Protein AF-A0A2E7HSQ4-F1 (afdb_monomer_lite)

Foldseek 3Di:
DAEAQADDPVNDDDDDPPDPVCVVQVLQPQDGRYYPVLCVVVVPCCVDPVVVPDPPDDDYPHNPSPD

Sequence (67 aa):
MNPGGIKTAMTRMPPIEDIDMDLLLRQNPLTPFVEPEAVAGLIAYLASDEGRHINGEHVRIDGAALA

pLDDT: mean 92.51, std 5.19, range [78.25, 98.62]

Secondary structure (DSSP, 8-state):
-EE-SB-SGGG-PPP-TT--HHHHHTT-SS--SB-THHHHHHHHHHHSGGGTT--S---EESTTTT-

Radius of gyration: 14.61 Å; chains: 1; bounding box: 33×23×40 Å

Structure (mmCIF, N/CA/C/O backbone):
data_AF-A0A2E7HSQ4-F1
#
_entry.id   AF-A0A2E7HSQ4-F1
#
loop_
_atom_site.group_PDB
_atom_site.id
_atom_site.type_symbol
_atom_site.label_atom_id
_atom_site.label_alt_id
_atom_site.label_comp_id
_atom_site.label_asym_id
_atom_site.label_entity_id
_atom_site.label_seq_id
_atom_site.pdbx_PDB_ins_code
_atom_site.Cartn_x
_atom_site.Cartn_y
_atom_site.Cartn_z
_atom_site.occupancy
_atom_site.B_iso_or_equiv
_atom_site.auth_seq_id
_atom_site.auth_comp_id
_atom_site.auth_asym_id
_atom_site.auth_atom_id
_atom_site.pdbx_PDB_model_num
ATOM 1 N N . MET A 1 1 ? 2.623 0.652 8.762 1.00 91.25 1 MET A N 1
ATOM 2 C CA . MET A 1 1 ? 2.228 -0.086 7.544 1.00 91.25 1 MET A CA 1
ATOM 3 C C . MET A 1 1 ? 3.406 -0.062 6.595 1.00 91.25 1 MET A C 1
ATOM 5 O O . MET A 1 1 ? 4.002 0.996 6.435 1.00 91.25 1 MET A O 1
ATOM 9 N N . ASN A 1 2 ? 3.751 -1.219 6.033 1.00 95.94 2 ASN A N 1
ATOM 10 C CA . ASN A 1 2 ? 4.956 -1.415 5.231 1.00 95.94 2 ASN A CA 1
ATOM 11 C C . ASN A 1 2 ? 4.537 -1.865 3.820 1.00 95.94 2 ASN A C 1
ATOM 13 O O . ASN A 1 2 ? 4.199 -3.043 3.650 1.00 95.94 2 ASN A O 1
ATOM 17 N N . PRO A 1 3 ? 4.478 -0.944 2.842 1.00 94.62 3 PRO A N 1
ATOM 18 C CA . PRO A 1 3 ? 4.129 -1.273 1.468 1.00 94.62 3 PRO A CA 1
ATOM 19 C C . PRO A 1 3 ? 5.325 -1.866 0.711 1.00 94.62 3 PRO A C 1
ATOM 21 O O . PRO A 1 3 ? 6.478 -1.565 1.020 1.00 94.62 3 PRO A O 1
ATOM 24 N N . GLY A 1 4 ? 5.031 -2.692 -0.293 1.00 93.06 4 GLY A N 1
ATOM 25 C CA . GLY A 1 4 ? 6.009 -3.202 -1.263 1.00 93.06 4 GLY A CA 1
ATOM 26 C C . GLY A 1 4 ? 6.089 -2.318 -2.505 1.00 93.06 4 GLY A C 1
ATOM 27 O O . GLY A 1 4 ? 5.981 -1.094 -2.414 1.00 93.06 4 GLY A O 1
ATOM 28 N N . GLY A 1 5 ? 6.252 -2.927 -3.682 1.00 93.25 5 GLY A N 1
ATOM 29 C CA . GLY A 1 5 ? 6.262 -2.207 -4.955 1.00 93.25 5 GLY A CA 1
ATOM 30 C C . GLY A 1 5 ? 4.941 -1.485 -5.246 1.00 93.25 5 GLY A C 1
ATOM 31 O O . GLY A 1 5 ? 4.007 -2.088 -5.769 1.00 93.25 5 GLY A O 1
ATOM 32 N N . ILE A 1 6 ? 4.862 -0.183 -4.951 1.00 94.56 6 ILE A N 1
ATOM 33 C CA . ILE A 1 6 ? 3.715 0.677 -5.289 1.00 94.56 6 ILE A CA 1
ATOM 34 C C . ILE A 1 6 ? 4.142 1.715 -6.318 1.00 94.56 6 ILE A C 1
ATOM 36 O O . ILE A 1 6 ? 5.106 2.447 -6.100 1.00 94.56 6 ILE A O 1
ATOM 40 N N . LYS A 1 7 ? 3.391 1.834 -7.411 1.00 94.69 7 LYS A N 1
ATOM 41 C CA . LYS A 1 7 ? 3.640 2.800 -8.481 1.00 94.69 7 LYS A CA 1
ATOM 42 C C . LYS A 1 7 ? 3.360 4.218 -8.000 1.00 94.69 7 LYS A C 1
ATOM 44 O O . LYS A 1 7 ? 2.233 4.700 -7.982 1.00 94.69 7 LYS A O 1
ATOM 49 N N . THR A 1 8 ? 4.426 4.905 -7.624 1.00 94.56 8 THR A N 1
ATOM 50 C CA . THR A 1 8 ? 4.405 6.313 -7.228 1.00 94.56 8 THR A CA 1
ATOM 51 C C . THR A 1 8 ? 5.517 7.064 -7.952 1.00 94.56 8 THR A C 1
ATOM 53 O O . THR A 1 8 ? 6.330 6.478 -8.669 1.00 94.56 8 THR A O 1
ATOM 56 N N . ALA A 1 9 ? 5.605 8.378 -7.740 1.00 95.31 9 ALA A N 1
ATOM 57 C CA . ALA A 1 9 ? 6.759 9.141 -8.207 1.00 95.31 9 ALA A CA 1
ATOM 58 C C . ALA A 1 9 ? 8.088 8.625 -7.613 1.00 95.31 9 ALA A C 1
ATOM 60 O O . ALA A 1 9 ? 9.112 8.726 -8.280 1.00 95.31 9 ALA A O 1
ATOM 61 N N . MET A 1 10 ? 8.075 8.035 -6.407 1.00 93.88 10 MET A N 1
ATOM 62 C CA . MET A 1 10 ? 9.281 7.514 -5.743 1.00 93.88 10 MET A CA 1
ATOM 63 C C . MET A 1 10 ? 9.835 6.250 -6.406 1.00 93.88 10 MET A C 1
ATOM 65 O O . MET A 1 10 ? 11.031 5.997 -6.337 1.00 93.88 10 MET A O 1
ATOM 69 N N . THR A 1 11 ? 8.979 5.455 -7.050 1.00 90.00 11 THR A N 1
ATOM 70 C CA . THR A 1 11 ? 9.365 4.198 -7.711 1.00 90.00 11 THR A CA 1
ATOM 71 C C . THR A 1 11 ? 9.560 4.354 -9.215 1.00 90.00 11 THR A C 1
ATOM 73 O O . THR A 1 11 ? 9.753 3.366 -9.922 1.00 90.00 11 THR A O 1
ATOM 76 N N . ARG A 1 12 ? 9.458 5.580 -9.740 1.00 89.31 12 ARG A N 1
ATOM 77 C CA . ARG A 1 12 ? 9.691 5.845 -11.157 1.00 89.31 12 ARG A CA 1
ATOM 78 C C . ARG A 1 12 ? 11.182 5.699 -11.439 1.00 89.31 12 ARG A C 1
ATOM 80 O O . ARG A 1 12 ? 11.982 6.513 -10.988 1.00 89.31 12 ARG A O 1
ATOM 87 N N . MET A 1 13 ? 11.537 4.679 -12.209 1.00 82.31 13 MET A N 1
ATOM 88 C CA . MET A 1 13 ? 12.919 4.466 -12.622 1.00 82.31 13 MET A CA 1
ATOM 89 C C . MET A 1 13 ? 13.248 5.343 -13.838 1.00 82.31 13 MET A C 1
ATOM 91 O O . MET A 1 13 ? 12.396 5.501 -14.721 1.00 82.31 13 MET A O 1
ATOM 95 N N . PRO A 1 14 ? 14.457 5.929 -13.907 1.00 85.44 14 PRO A N 1
ATOM 96 C CA . PRO A 1 14 ? 14.962 6.471 -15.162 1.00 85.44 14 PRO A CA 1
ATOM 97 C C . PRO A 1 14 ? 15.111 5.334 -16.189 1.00 85.44 14 PRO A C 1
ATOM 99 O O . PRO A 1 14 ? 15.171 4.167 -15.798 1.00 85.44 14 PRO A O 1
ATOM 102 N N . PRO A 1 15 ? 15.174 5.636 -17.494 1.00 85.94 15 PRO A N 1
ATOM 103 C CA . PRO A 1 15 ? 15.513 4.622 -18.483 1.00 85.94 15 PRO A CA 1
ATOM 104 C C . PRO A 1 15 ? 16.912 4.061 -18.187 1.00 85.94 15 PRO A C 1
ATOM 106 O O . PRO A 1 15 ? 17.871 4.819 -18.040 1.00 85.94 15 PRO A O 1
ATOM 109 N N . ILE A 1 16 ? 16.999 2.737 -18.074 1.00 86.56 16 ILE A N 1
ATOM 110 C CA . ILE A 1 16 ? 18.237 1.981 -17.874 1.00 86.56 16 ILE A CA 1
ATOM 111 C C . ILE A 1 16 ? 18.390 1.062 -19.085 1.00 86.56 16 ILE A C 1
ATOM 113 O O . ILE A 1 16 ? 17.448 0.355 -19.446 1.00 86.56 16 ILE A O 1
ATOM 117 N N . GLU A 1 17 ? 19.553 1.110 -19.725 1.00 91.62 17 GLU A N 1
ATOM 118 C CA . GLU A 1 17 ? 19.894 0.224 -20.838 1.00 91.62 17 GLU A CA 1
ATOM 119 C C . GLU A 1 17 ? 20.165 -1.191 -20.307 1.00 91.62 17 GLU A C 1
ATOM 121 O O . GLU A 1 17 ? 20.736 -1.347 -19.228 1.00 91.62 17 GLU A O 1
ATOM 126 N N . ASP A 1 18 ? 19.703 -2.210 -21.035 1.00 90.56 18 ASP A N 1
ATOM 127 C CA . ASP A 1 18 ? 19.889 -3.629 -20.699 1.00 90.56 18 ASP A CA 1
ATOM 128 C C . ASP A 1 18 ? 19.418 -4.043 -19.287 1.00 90.56 18 ASP A C 1
ATOM 130 O O . ASP A 1 18 ? 20.039 -4.874 -18.620 1.00 90.56 18 ASP A O 1
ATOM 134 N N . ILE A 1 19 ? 18.305 -3.475 -18.803 1.00 88.50 19 ILE A N 1
ATOM 135 C CA . ILE A 1 19 ? 17.766 -3.826 -17.483 1.00 88.50 19 ILE A CA 1
ATOM 136 C C . ILE A 1 19 ? 17.236 -5.272 -17.445 1.00 88.50 19 ILE A C 1
ATOM 138 O O . ILE A 1 19 ? 16.390 -5.672 -18.247 1.00 88.50 19 ILE A O 1
ATOM 142 N N . ASP A 1 20 ? 17.693 -6.047 -16.460 1.00 89.94 20 ASP A N 1
ATOM 143 C CA . ASP A 1 20 ? 17.148 -7.374 -16.165 1.00 89.94 20 ASP A CA 1
ATOM 144 C C . ASP A 1 20 ? 15.872 -7.230 -15.322 1.00 89.94 20 ASP A C 1
ATOM 146 O O . ASP A 1 20 ? 15.902 -7.102 -14.091 1.00 89.94 20 ASP A O 1
ATOM 150 N N . MET A 1 21 ? 14.730 -7.198 -16.011 1.00 83.31 21 MET A N 1
ATOM 151 C CA . MET A 1 21 ? 13.420 -7.050 -15.375 1.00 83.31 21 MET A CA 1
ATOM 152 C C . MET A 1 21 ? 13.041 -8.254 -14.513 1.00 83.31 21 MET A C 1
ATOM 154 O O . MET A 1 21 ? 12.314 -8.077 -13.535 1.00 83.31 21 MET A O 1
ATOM 158 N N . ASP A 1 22 ? 13.542 -9.448 -14.826 1.00 86.50 22 ASP A N 1
ATOM 159 C CA . ASP A 1 22 ? 13.237 -10.653 -14.057 1.00 86.50 22 ASP A CA 1
ATOM 160 C C . ASP A 1 22 ? 13.950 -10.604 -12.706 1.00 86.50 22 ASP A C 1
ATOM 162 O O . ASP A 1 22 ? 13.334 -10.852 -11.665 1.00 86.50 22 ASP A O 1
ATOM 166 N N . LEU A 1 23 ? 15.222 -10.193 -12.691 1.00 86.56 23 LEU A N 1
ATOM 167 C CA . LEU A 1 23 ? 15.961 -9.953 -11.454 1.00 86.56 23 LEU A CA 1
ATOM 168 C C . LEU A 1 23 ? 15.330 -8.825 -10.626 1.00 86.56 23 LEU A C 1
ATOM 170 O O . LEU A 1 23 ? 15.194 -8.960 -9.406 1.00 86.56 23 LEU A O 1
ATOM 174 N N . LEU A 1 24 ? 14.931 -7.731 -11.279 1.00 84.56 24 LEU A N 1
ATOM 175 C CA . LEU A 1 24 ? 14.320 -6.576 -10.624 1.00 84.56 24 LEU A CA 1
ATOM 176 C C . LEU A 1 24 ? 12.981 -6.933 -9.965 1.00 84.56 24 LEU A C 1
ATOM 178 O O . LEU A 1 24 ? 12.731 -6.589 -8.808 1.00 84.56 24 LEU A O 1
ATOM 182 N N . LEU A 1 25 ? 12.116 -7.641 -10.688 1.00 82.06 25 LEU A N 1
ATOM 183 C CA . LEU A 1 25 ? 10.781 -7.985 -10.208 1.00 82.06 25 LEU A CA 1
ATOM 184 C C . LEU A 1 25 ? 10.783 -9.177 -9.249 1.00 82.06 25 LEU A C 1
ATOM 186 O O . LEU A 1 25 ? 9.811 -9.341 -8.514 1.00 82.06 25 LEU A O 1
ATOM 190 N N . ARG A 1 26 ? 11.886 -9.935 -9.149 1.00 84.81 26 ARG A N 1
ATOM 191 C CA . ARG A 1 26 ? 12.039 -11.057 -8.206 1.00 84.81 26 ARG A CA 1
ATOM 192 C C . ARG A 1 26 ? 11.759 -10.687 -6.748 1.00 84.81 26 ARG A C 1
ATOM 194 O O . ARG A 1 26 ? 11.395 -11.553 -5.960 1.00 84.81 26 ARG A O 1
ATOM 201 N N . GLN A 1 27 ? 11.932 -9.418 -6.381 1.00 81.62 27 GLN A N 1
ATOM 202 C CA . GLN A 1 27 ? 11.631 -8.914 -5.037 1.00 81.62 27 GLN A CA 1
ATOM 203 C C . GLN A 1 27 ? 10.124 -8.820 -4.731 1.00 81.62 27 GLN A C 1
ATOM 205 O O . GLN A 1 27 ? 9.768 -8.550 -3.591 1.00 81.62 27 GLN A O 1
ATOM 210 N N . ASN A 1 28 ? 9.239 -9.050 -5.707 1.00 86.38 28 ASN A N 1
ATOM 211 C CA . ASN A 1 28 ? 7.785 -9.023 -5.525 1.00 86.38 28 ASN A CA 1
ATOM 212 C C . ASN A 1 28 ? 7.192 -10.368 -5.992 1.00 86.38 28 ASN A C 1
ATOM 214 O O . ASN A 1 28 ? 6.730 -10.488 -7.127 1.00 86.38 28 ASN A O 1
ATOM 218 N N . PRO A 1 29 ? 7.257 -11.416 -5.151 1.00 84.69 29 PRO A N 1
ATOM 219 C CA . PRO A 1 29 ? 7.013 -12.793 -5.582 1.00 84.69 29 PRO A CA 1
ATOM 220 C C . PRO A 1 29 ? 5.558 -13.100 -5.957 1.00 84.69 29 PRO A C 1
ATOM 222 O O . PRO A 1 29 ? 5.328 -13.994 -6.768 1.00 84.69 29 PRO A O 1
ATO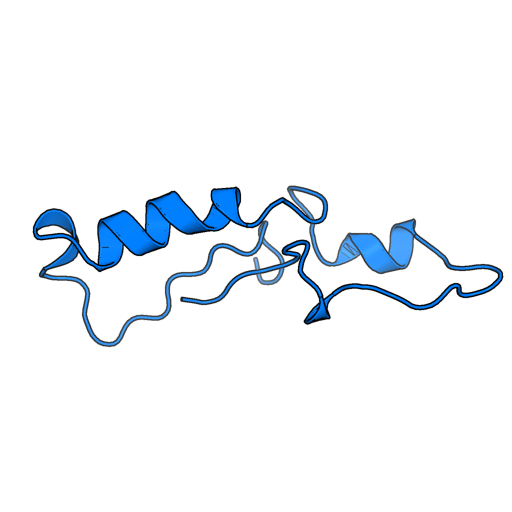M 225 N N . LEU A 1 30 ? 4.574 -12.399 -5.382 1.00 90.38 30 LEU A N 1
ATOM 226 C CA . LEU A 1 30 ? 3.157 -12.673 -5.660 1.00 90.38 30 LEU A CA 1
ATOM 227 C C . LEU A 1 30 ? 2.551 -11.757 -6.721 1.00 90.38 30 LEU A C 1
ATOM 229 O O . LEU A 1 30 ? 1.660 -12.173 -7.460 1.00 90.38 30 LEU A O 1
ATOM 233 N N . THR A 1 31 ? 2.995 -10.506 -6.785 1.00 89.56 31 THR A N 1
ATOM 234 C CA . THR A 1 31 ? 2.430 -9.490 -7.679 1.00 89.56 31 THR A CA 1
ATOM 235 C C . THR A 1 31 ? 3.527 -8.549 -8.158 1.00 89.56 31 THR A C 1
ATOM 237 O O . THR A 1 31 ? 4.418 -8.248 -7.372 1.00 89.56 31 THR A O 1
ATOM 240 N N . PRO A 1 32 ? 3.456 -7.999 -9.385 1.00 89.19 32 PRO A N 1
ATOM 241 C CA . PRO A 1 32 ? 4.331 -6.900 -9.789 1.00 89.19 32 PRO A CA 1
ATOM 242 C C . PRO A 1 32 ? 4.032 -5.635 -8.966 1.00 89.19 32 PRO A C 1
ATOM 244 O O . PRO A 1 32 ? 3.194 -5.645 -8.063 1.00 89.19 32 PRO A O 1
ATOM 247 N N . PHE A 1 33 ? 4.675 -4.516 -9.308 1.00 92.12 33 PHE A N 1
ATOM 248 C CA . PHE A 1 33 ? 4.325 -3.237 -8.694 1.00 92.12 33 PHE A CA 1
ATOM 249 C C . PHE A 1 33 ? 2.859 -2.895 -8.998 1.00 92.12 33 PHE A C 1
ATOM 251 O O . PHE A 1 33 ? 2.418 -2.991 -10.148 1.00 92.12 33 PHE A O 1
ATOM 258 N N . VAL A 1 34 ? 2.117 -2.469 -7.980 1.00 93.88 34 VAL A N 1
ATOM 259 C CA . VAL A 1 34 ? 0.671 -2.199 -8.052 1.00 93.88 34 VAL A CA 1
ATOM 260 C C . VAL A 1 34 ? 0.361 -0.713 -7.889 1.00 93.88 34 VAL A C 1
ATOM 262 O O . VAL A 1 34 ? 1.213 0.071 -7.474 1.00 93.88 34 VAL A O 1
ATOM 265 N N . GLU A 1 35 ? -0.852 -0.306 -8.258 1.00 96.69 35 GLU A N 1
ATOM 266 C CA . GLU A 1 35 ? -1.310 1.078 -8.088 1.00 96.69 35 GLU A CA 1
ATOM 267 C C . GLU A 1 35 ? -1.560 1.415 -6.598 1.00 96.69 35 GLU A C 1
ATOM 269 O O . GLU A 1 35 ? -1.758 0.500 -5.787 1.00 96.69 35 GLU A O 1
ATOM 274 N N . PRO A 1 36 ? -1.561 2.705 -6.203 1.00 97.00 36 PRO A N 1
ATOM 275 C CA . PRO A 1 36 ? -1.772 3.132 -4.813 1.00 97.00 36 PRO A CA 1
ATOM 276 C C . PRO A 1 36 ? -3.052 2.598 -4.151 1.00 97.00 36 PRO A C 1
ATOM 278 O O . PRO A 1 36 ? -3.097 2.413 -2.933 1.00 97.00 36 PRO A O 1
ATOM 281 N N . GLU A 1 37 ? -4.086 2.297 -4.931 1.00 96.81 37 GLU A N 1
ATOM 282 C CA . GLU A 1 37 ? -5.351 1.732 -4.458 1.00 96.81 37 GLU A CA 1
ATOM 283 C C . GLU A 1 37 ? -5.155 0.389 -3.745 1.00 96.81 37 GLU A C 1
ATOM 285 O O . GLU A 1 37 ? -5.926 0.054 -2.845 1.00 96.81 37 GLU A O 1
ATOM 290 N N . ALA A 1 38 ? -4.088 -0.348 -4.071 1.00 95.38 38 ALA A N 1
ATOM 291 C CA . ALA A 1 38 ? -3.765 -1.615 -3.427 1.00 95.38 38 ALA A CA 1
ATOM 292 C C . ALA A 1 38 ? -3.518 -1.482 -1.914 1.00 95.38 38 ALA A C 1
ATOM 294 O O . ALA A 1 38 ? -3.757 -2.437 -1.180 1.00 95.38 38 ALA A O 1
ATOM 295 N N . VAL A 1 39 ? -3.081 -0.312 -1.423 1.00 96.69 39 VAL A N 1
ATOM 296 C CA . VAL A 1 39 ? -2.874 -0.073 0.019 1.00 96.69 39 VAL A CA 1
ATOM 297 C C . VAL A 1 39 ? -4.014 0.698 0.681 1.00 96.69 39 VAL A C 1
ATOM 299 O O . VAL A 1 39 ? -4.118 0.701 1.909 1.00 96.69 39 VAL A O 1
ATOM 302 N N . ALA A 1 40 ? -4.894 1.324 -0.104 1.00 97.56 40 ALA A N 1
ATOM 303 C CA . ALA A 1 40 ? -5.939 2.212 0.400 1.00 97.56 40 ALA A CA 1
ATOM 304 C C . ALA A 1 40 ? -6.913 1.500 1.351 1.00 97.56 40 ALA A C 1
ATOM 306 O O . ALA A 1 40 ? -7.252 2.042 2.402 1.00 97.56 40 ALA A O 1
ATOM 307 N N . GLY A 1 41 ? -7.311 0.265 1.027 1.00 97.81 41 GLY A N 1
ATOM 308 C CA . GLY A 1 41 ? -8.223 -0.519 1.865 1.00 97.81 41 GLY A CA 1
ATOM 309 C C . GLY A 1 41 ? -7.649 -0.827 3.250 1.00 97.81 41 GLY A C 1
ATOM 310 O O . GLY A 1 41 ? -8.340 -0.669 4.254 1.00 97.81 41 GLY A O 1
ATOM 311 N N . LEU A 1 42 ? -6.363 -1.194 3.323 1.00 97.75 42 LEU A N 1
ATOM 312 C CA . LEU A 1 42 ? -5.696 -1.436 4.603 1.00 97.75 42 LEU A CA 1
ATOM 313 C C . LEU A 1 42 ? -5.569 -0.145 5.421 1.00 97.75 42 LEU A C 1
ATOM 315 O O . LEU A 1 42 ? -5.791 -0.171 6.628 1.00 97.75 42 LEU A O 1
ATOM 319 N N . ILE A 1 43 ? -5.237 0.982 4.782 1.00 97.75 43 ILE A N 1
ATOM 320 C CA . ILE A 1 43 ? -5.186 2.286 5.462 1.00 97.75 43 ILE A CA 1
ATOM 321 C C . ILE A 1 43 ? -6.553 2.625 6.051 1.00 97.75 43 ILE A C 1
ATOM 323 O O . ILE A 1 43 ? -6.634 2.964 7.229 1.00 97.75 43 ILE A O 1
ATOM 327 N N . ALA A 1 44 ? -7.615 2.506 5.251 1.00 98.31 44 ALA A N 1
ATOM 328 C CA . ALA A 1 44 ? -8.975 2.786 5.691 1.00 98.31 44 ALA A CA 1
ATOM 329 C C . ALA A 1 44 ? -9.372 1.899 6.879 1.00 98.31 44 ALA A C 1
ATOM 331 O O . ALA A 1 44 ? -9.885 2.410 7.867 1.00 98.31 44 ALA A O 1
ATOM 332 N N . TYR A 1 45 ? -9.057 0.601 6.829 1.00 98.31 45 TYR A N 1
ATOM 333 C CA . TYR A 1 45 ? -9.309 -0.325 7.932 1.00 98.31 45 TYR A CA 1
ATOM 334 C C . TYR A 1 45 ? -8.543 0.056 9.208 1.00 98.31 45 TYR A C 1
ATOM 336 O O . TYR A 1 45 ? -9.138 0.159 10.278 1.00 98.31 45 TYR A O 1
ATOM 344 N N . LEU A 1 46 ? -7.238 0.327 9.111 1.00 97.81 46 LEU A N 1
ATOM 345 C CA . LEU A 1 46 ? -6.429 0.718 10.272 1.00 97.81 46 LEU A CA 1
ATOM 346 C C . LEU A 1 46 ? -6.861 2.064 10.875 1.00 97.81 46 LEU A C 1
ATOM 348 O O . LEU A 1 46 ? -6.696 2.269 12.072 1.00 97.81 46 LEU A O 1
ATOM 352 N N . ALA A 1 47 ? -7.407 2.968 10.060 1.00 97.94 47 ALA A N 1
ATOM 353 C CA . ALA A 1 47 ? -7.927 4.262 10.500 1.00 97.94 47 ALA A CA 1
ATOM 354 C C . ALA A 1 47 ? -9.372 4.205 11.031 1.00 97.94 47 ALA A C 1
ATOM 356 O O . ALA A 1 47 ? -9.865 5.205 11.551 1.00 97.94 47 ALA A O 1
ATOM 357 N N . SER A 1 48 ? -10.058 3.073 10.871 1.00 98.50 48 SER A N 1
ATOM 358 C CA . SER A 1 48 ? -11.464 2.897 11.242 1.00 98.50 48 SER A CA 1
ATOM 359 C C . SER A 1 48 ? -11.648 2.357 12.664 1.00 98.50 48 SER A C 1
ATOM 361 O O . SER A 1 48 ? -10.706 1.872 13.298 1.00 98.50 48 SER A O 1
ATOM 363 N N . ASP A 1 49 ? -12.891 2.379 13.150 1.00 98.62 49 ASP A N 1
ATOM 364 C CA . ASP A 1 49 ? -13.273 1.787 14.437 1.00 98.62 49 ASP A CA 1
ATOM 365 C C . ASP A 1 49 ? -13.064 0.264 14.466 1.00 98.62 49 ASP A C 1
ATOM 367 O O . ASP A 1 49 ? -12.889 -0.332 15.534 1.00 98.62 49 ASP A O 1
ATOM 371 N N . GLU A 1 50 ? -13.069 -0.388 13.309 1.00 98.25 50 GLU A N 1
ATOM 372 C CA . GLU A 1 50 ? -12.774 -1.806 13.148 1.00 98.25 50 GLU A CA 1
ATOM 373 C C . GLU A 1 50 ? -11.304 -2.114 13.487 1.00 98.25 50 GLU A C 1
ATOM 375 O O . GLU A 1 50 ? -11.000 -3.173 14.036 1.00 98.25 50 GLU A O 1
ATOM 380 N N . GLY A 1 51 ? -10.397 -1.161 13.249 1.00 97.81 51 GLY A N 1
ATOM 381 C CA . GLY A 1 51 ? -8.971 -1.265 13.562 1.00 97.81 51 GLY A CA 1
ATOM 382 C C . GLY A 1 51 ? -8.597 -0.918 15.008 1.00 97.81 51 GLY A C 1
ATOM 383 O O . GLY A 1 51 ? -7.427 -1.041 15.368 1.00 97.81 51 GLY A O 1
ATOM 384 N N . ARG A 1 52 ? -9.551 -0.516 15.866 1.00 97.88 52 ARG A N 1
ATOM 385 C CA . ARG A 1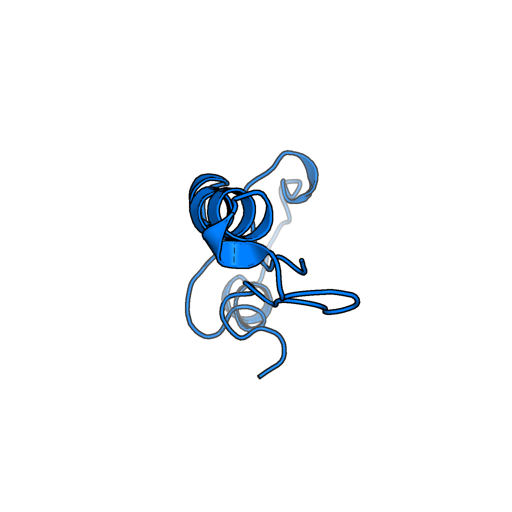 52 ? -9.289 0.166 17.158 1.00 97.88 52 ARG A CA 1
ATOM 386 C C . ARG A 1 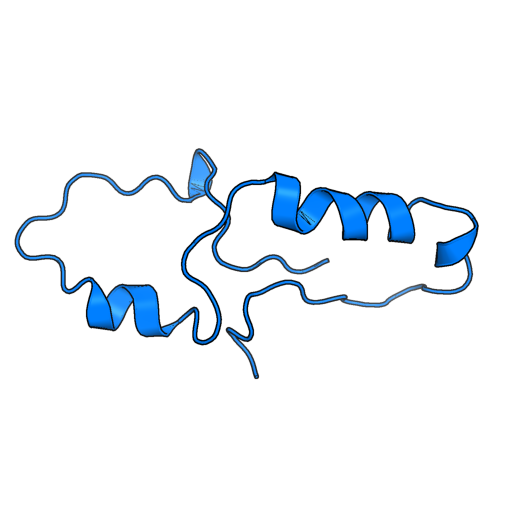52 ? -8.395 -0.573 18.163 1.00 97.88 52 ARG A C 1
ATOM 388 O O . ARG A 1 52 ? -7.936 0.033 19.127 1.00 97.88 52 ARG A O 1
ATOM 395 N N . HIS A 1 53 ? -8.214 -1.883 18.005 1.00 97.88 53 HIS A N 1
ATOM 396 C CA . HIS A 1 53 ? -7.403 -2.706 18.908 1.00 97.88 53 HIS A CA 1
ATOM 397 C C . HIS A 1 53 ? -6.046 -3.116 18.317 1.00 97.88 53 HIS A C 1
ATOM 399 O O . HIS A 1 53 ? -5.304 -3.871 18.938 1.00 97.88 53 HIS A O 1
ATOM 405 N N . ILE A 1 54 ? -5.702 -2.617 17.129 1.00 97.81 54 ILE A N 1
ATOM 406 C CA . ILE A 1 54 ? -4.391 -2.806 16.512 1.00 97.81 54 ILE A CA 1
ATOM 407 C C . ILE A 1 54 ? -3.528 -1.607 16.901 1.00 97.81 54 ILE A C 1
ATOM 409 O O . ILE A 1 54 ? -3.793 -0.484 16.480 1.00 97.81 54 ILE 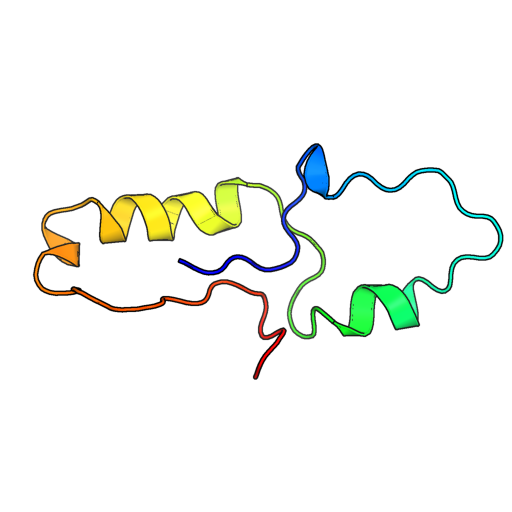A O 1
ATOM 413 N N . ASN A 1 55 ? -2.497 -1.829 17.717 1.00 97.00 55 ASN A N 1
ATOM 414 C CA . ASN A 1 55 ? -1.615 -0.761 18.180 1.00 97.00 55 ASN A CA 1
ATOM 415 C C . ASN A 1 55 ? -0.160 -1.237 18.270 1.00 97.00 55 ASN A C 1
ATOM 417 O O . ASN A 1 55 ? 0.091 -2.391 18.602 1.00 97.00 55 ASN A O 1
ATOM 421 N N . GLY A 1 56 ? 0.788 -0.342 17.976 1.00 97.19 56 GLY A N 1
ATOM 422 C CA . GLY A 1 56 ? 2.226 -0.640 18.001 1.00 97.19 56 GLY A CA 1
ATOM 423 C C . GLY A 1 56 ? 2.703 -1.648 16.947 1.00 97.19 56 GLY A C 1
ATOM 424 O O . GLY A 1 56 ? 3.817 -2.146 17.062 1.00 97.19 56 GLY A O 1
ATOM 425 N N . GLU A 1 57 ? 1.880 -1.949 15.937 1.00 97.06 57 GLU A N 1
ATOM 426 C CA . GLU A 1 57 ? 2.113 -3.047 14.993 1.00 97.06 57 GLU A CA 1
ATOM 427 C C . GLU A 1 57 ? 2.528 -2.569 13.592 1.00 97.06 57 GLU A C 1
ATOM 429 O O . GLU A 1 57 ? 2.110 -1.512 13.102 1.00 97.06 57 GLU A O 1
ATOM 434 N N . HIS A 1 58 ? 3.322 -3.388 12.901 1.00 95.69 58 HIS A N 1
ATOM 435 C CA . HIS A 1 58 ? 3.754 -3.175 11.526 1.00 95.69 58 HIS A CA 1
ATOM 436 C C . HIS A 1 58 ? 3.022 -4.123 10.568 1.00 95.69 58 HIS A C 1
ATOM 438 O O . HIS A 1 58 ? 3.503 -5.201 10.230 1.00 95.69 58 HIS A O 1
ATOM 444 N N . VAL A 1 59 ? 1.883 -3.682 10.027 1.00 96.50 59 VAL A N 1
ATOM 445 C CA . VAL A 1 59 ? 1.172 -4.468 9.004 1.00 96.50 59 VAL A CA 1
ATOM 446 C C . VAL A 1 59 ? 1.871 -4.355 7.646 1.00 96.50 59 VAL A C 1
ATOM 448 O O . VAL A 1 59 ? 2.025 -3.248 7.114 1.00 96.50 59 VAL A O 1
ATOM 451 N N . ARG A 1 60 ? 2.289 -5.496 7.090 1.00 94.69 60 ARG A N 1
ATOM 452 C CA . ARG A 1 60 ? 2.907 -5.601 5.760 1.00 94.69 60 ARG A CA 1
ATOM 453 C C . ARG A 1 60 ? 1.852 -5.783 4.672 1.00 94.69 60 ARG A C 1
ATOM 455 O O . ARG A 1 60 ? 0.931 -6.579 4.826 1.00 94.69 60 ARG A O 1
ATOM 462 N N . ILE A 1 61 ? 2.022 -5.055 3.573 1.00 94.88 61 ILE A N 1
ATOM 463 C CA . ILE A 1 61 ? 1.236 -5.174 2.341 1.00 94.88 61 ILE A CA 1
ATOM 464 C C . ILE A 1 61 ? 2.192 -5.062 1.149 1.00 94.88 61 ILE A C 1
ATOM 466 O O . ILE A 1 61 ? 2.214 -4.092 0.395 1.00 94.88 61 ILE A O 1
ATOM 470 N N . ASP A 1 62 ? 3.084 -6.045 1.058 1.00 93.81 62 ASP A N 1
ATOM 471 C CA . ASP A 1 62 ? 4.323 -5.960 0.282 1.00 93.81 62 ASP A CA 1
ATOM 472 C C . ASP A 1 62 ? 4.437 -6.978 -0.857 1.00 93.81 62 ASP A C 1
ATOM 474 O O . ASP A 1 62 ? 5.524 -7.179 -1.389 1.00 93.81 62 ASP A O 1
ATOM 478 N N . GLY A 1 63 ? 3.339 -7.643 -1.227 1.00 91.94 63 GLY A N 1
ATOM 479 C CA . GLY A 1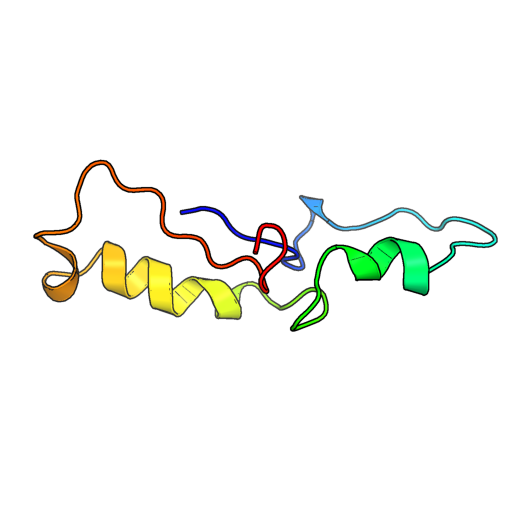 63 ? 3.380 -8.686 -2.256 1.00 91.94 63 GLY A CA 1
ATOM 480 C C . GLY A 1 63 ? 4.274 -9.874 -1.876 1.00 91.94 63 GLY A C 1
ATOM 481 O O . GLY A 1 63 ? 4.777 -10.554 -2.769 1.00 91.94 63 GLY A O 1
ATOM 482 N N . ALA A 1 64 ? 4.462 -10.110 -0.568 1.00 91.62 64 ALA A N 1
ATOM 483 C CA . ALA A 1 64 ? 5.334 -11.124 0.026 1.00 91.62 64 ALA A CA 1
ATOM 484 C C . ALA A 1 64 ? 6.842 -10.901 -0.202 1.00 91.62 64 ALA A C 1
ATOM 486 O O . ALA A 1 64 ? 7.619 -11.851 -0.174 1.00 91.62 64 ALA A O 1
ATOM 487 N N . ALA A 1 65 ? 7.277 -9.648 -0.363 1.00 90.69 65 ALA A N 1
ATOM 488 C CA . ALA A 1 65 ? 8.692 -9.299 -0.531 1.00 90.69 65 ALA A CA 1
ATOM 489 C C . ALA A 1 65 ? 9.610 -9.798 0.607 1.00 90.69 65 ALA A C 1
ATOM 491 O O . ALA A 1 65 ? 10.791 -10.055 0.379 1.00 90.69 65 ALA A O 1
ATOM 492 N N . LEU A 1 66 ? 9.082 -9.936 1.828 1.00 89.12 66 LEU A N 1
ATOM 493 C CA . LEU A 1 66 ? 9.814 -10.421 3.008 1.00 89.12 66 LEU A C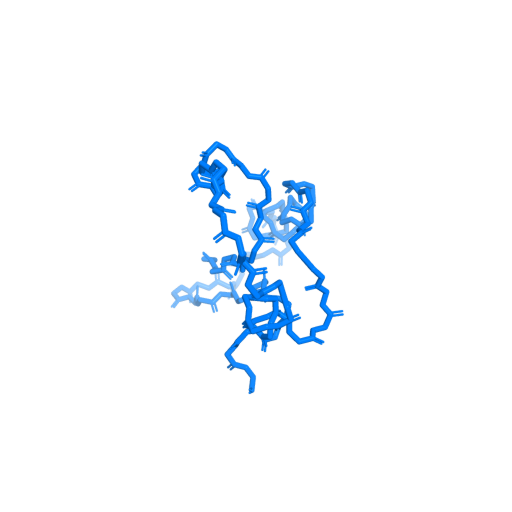A 1
ATOM 494 C C . LEU A 1 66 ? 9.179 -11.689 3.620 1.00 89.12 66 LEU A C 1
ATOM 496 O O . LEU A 1 66 ? 9.116 -11.809 4.849 1.00 89.12 66 LEU A O 1
ATOM 500 N N . ALA A 1 67 ? 8.581 -12.560 2.803 1.00 78.25 67 ALA A N 1
ATOM 501 C CA . ALA A 1 67 ? 7.985 -13.825 3.254 1.00 78.25 67 ALA A CA 1
ATOM 502 C C . ALA A 1 67 ? 8.972 -14.998 3.214 1.00 78.25 67 ALA A C 1
ATOM 504 O O . ALA A 1 67 ? 9.872 -14.993 2.344 1.00 78.25 67 ALA A O 1
#